Protein AF-A0A161M0L8-F1 (afdb_monomer)

Mean predicted aligned error: 7.48 Å

Solvent-accessible surface area (backbone atoms only — not comparable to full-atom values): 8691 Å² total; per-residue (Å²): 116,68,69,50,52,50,34,47,54,50,18,52,52,30,41,77,73,68,40,50,69,66,12,45,61,28,48,55,74,23,62,95,76,53,66,64,67,64,60,49,63,67,36,71,86,44,97,43,56,69,52,48,45,52,44,46,51,52,36,46,74,68,71,71,50,50,32,71,51,44,51,53,41,52,55,48,29,64,74,68,69,40,64,69,60,46,49,53,62,74,65,50,84,86,58,96,66,66,48,54,61,67,59,52,29,56,57,27,46,80,76,35,57,67,61,16,38,54,50,18,60,76,69,70,36,59,70,57,33,40,48,46,28,47,72,74,67,60,38,57,65,62,40,51,57,49,58,72,69,53,81,87,128

Sequence (153 aa):
DGLTEIFRQYGDHLYSKGEHKGAIEQYIKTIGKLEPSYVIRKYLGSQQVENLSTYLQALHKAGLATGRHTTLLLNFYTKQNKPELLKEFIMAKDREVDFDVEVAVDVCRHVSAEDALLLAEKHGRHDWYLTIQIEDQKKYKEALDYIAKLEFD

Organism: Triatoma infestans (NCBI:txid30076)

Radius of gyration: 19.19 Å; Cα contacts (8 Å, |Δi|>4): 140; chains: 1; bounding box: 55×21×57 Å

Foldseek 3Di:
DVVLVVLQVVLVVCVVVVVNQSSLVSVLVNAPPDDVCVVCVSPVPDPPLVSLLVSLVSNVVVVNDAQVSVLSNLVSCLVVVPVVVLLCVLVVPPDPHNHDLVSSLVSCLSNPLVSSLVSCVVVVVLVSNLCSCCPPVVPVVVNVVVVVPDDDD

InterPro domains:
  IPR000547 Clathrin, heavy chain/VPS, 7-fold repeat [PS50236] (27-153)
  IPR057308 PEP5/VPS11, clathrin heavy-chain repeat [PF23356] (15-153)

pLDDT: mean 83.88, std 9.51, range [49.09, 95.81]

Nearest PDB structures (foldseek):
  8dgc-assembly1_D  TM=3.538E-01  e=3.438E-01  Salmonella enterica
  3zgq-assembly1_A  TM=3.568E-01  e=2.485E+00  Homo sapiens
  4hoq-assembly1_A  TM=3.579E-01  e=2.743E+00  Homo sapiens
  4d10-assembly1_K  TM=3.286E-01  e=5.760E+00  Homo sapiens

Structure (mmCIF, N/CA/C/O backbone):
data_AF-A0A161M0L8-F1
#
_entry.id   AF-A0A161M0L8-F1
#
loop_
_atom_site.group_PDB
_atom_site.id
_atom_site.type_symbol
_atom_site.label_atom_id
_atom_si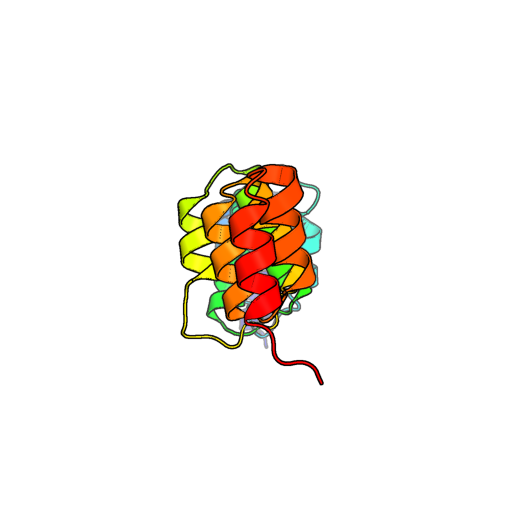te.label_alt_id
_atom_site.label_comp_id
_atom_site.label_asym_id
_atom_site.label_entity_id
_atom_site.label_seq_id
_atom_site.pdbx_PDB_ins_code
_atom_site.Cartn_x
_atom_site.Cartn_y
_atom_site.Cartn_z
_atom_site.occupancy
_atom_site.B_iso_or_equiv
_atom_site.auth_seq_id
_atom_site.auth_comp_id
_atom_site.auth_asym_id
_atom_site.auth_atom_id
_atom_site.pdbx_PDB_model_num
ATOM 1 N N . ASP A 1 1 ? 3.504 -3.514 -30.230 1.00 64.19 1 ASP A N 1
ATOM 2 C CA . ASP A 1 1 ? 4.194 -4.192 -29.106 1.00 64.19 1 ASP A CA 1
ATOM 3 C C . ASP A 1 1 ? 5.685 -3.890 -28.924 1.00 64.19 1 ASP A C 1
ATOM 5 O O . ASP A 1 1 ? 6.148 -3.947 -27.794 1.00 64.19 1 ASP A O 1
ATOM 9 N N . GLY A 1 2 ? 6.448 -3.478 -29.949 1.00 80.75 2 GLY A N 1
ATOM 10 C CA . GLY A 1 2 ? 7.908 -3.287 -29.814 1.00 80.75 2 GLY A CA 1
ATOM 11 C C . GLY A 1 2 ? 8.385 -2.244 -28.786 1.00 80.75 2 GLY A C 1
ATOM 12 O O . GLY A 1 2 ? 9.428 -2.429 -28.171 1.00 80.75 2 GLY A O 1
ATOM 13 N N . LEU A 1 3 ? 7.624 -1.172 -28.536 1.00 87.25 3 LEU A N 1
ATOM 14 C CA . LEU A 1 3 ? 8.050 -0.114 -27.605 1.00 87.25 3 LEU A CA 1
ATOM 15 C C . LEU A 1 3 ? 8.079 -0.578 -26.135 1.00 87.25 3 LEU A C 1
ATOM 17 O O . LEU A 1 3 ? 8.973 -0.206 -25.382 1.00 87.25 3 LEU A O 1
ATOM 21 N N . THR A 1 4 ? 7.122 -1.415 -25.7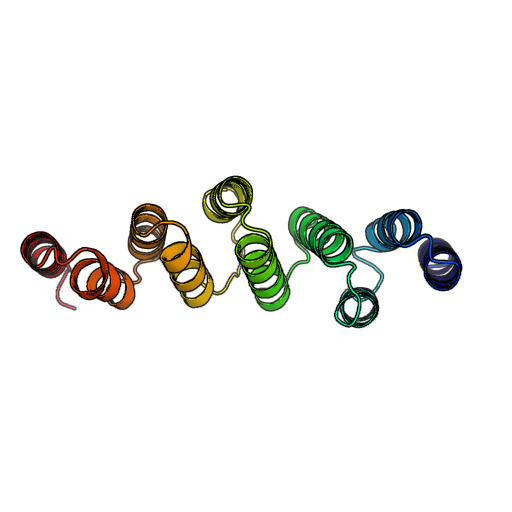28 1.00 90.44 4 THR A N 1
ATOM 22 C CA . THR A 1 4 ? 7.078 -1.986 -24.372 1.00 90.44 4 THR A CA 1
ATOM 23 C C . THR A 1 4 ? 8.238 -2.938 -24.144 1.00 90.44 4 THR A C 1
ATOM 25 O O . THR A 1 4 ? 8.837 -2.925 -23.073 1.00 90.44 4 THR A O 1
ATOM 28 N N . GLU A 1 5 ? 8.585 -3.714 -25.167 1.00 90.94 5 GLU A N 1
ATOM 29 C CA . GLU A 1 5 ? 9.714 -4.632 -25.126 1.00 90.94 5 GLU A CA 1
ATOM 30 C C . GLU A 1 5 ? 11.047 -3.880 -24.991 1.00 90.94 5 GLU A C 1
ATOM 32 O O . GLU A 1 5 ? 11.888 -4.281 -24.194 1.00 90.94 5 GLU A O 1
ATOM 37 N N . ILE A 1 6 ? 11.201 -2.728 -25.656 1.00 93.81 6 ILE A N 1
ATOM 38 C CA . ILE A 1 6 ? 12.370 -1.849 -25.482 1.00 93.81 6 ILE A CA 1
ATOM 39 C C . ILE A 1 6 ? 12.455 -1.328 -24.042 1.00 93.81 6 ILE A C 1
ATOM 41 O O . ILE A 1 6 ? 13.514 -1.417 -23.424 1.00 93.81 6 ILE A O 1
ATOM 45 N N . PHE A 1 7 ? 11.355 -0.814 -23.478 1.00 92.94 7 PHE A N 1
ATOM 46 C CA . PHE A 1 7 ? 11.350 -0.342 -22.087 1.00 92.94 7 PHE A CA 1
ATOM 47 C C . PHE A 1 7 ? 11.625 -1.470 -21.090 1.00 92.94 7 PHE A C 1
ATOM 49 O O . PHE A 1 7 ? 12.359 -1.257 -20.126 1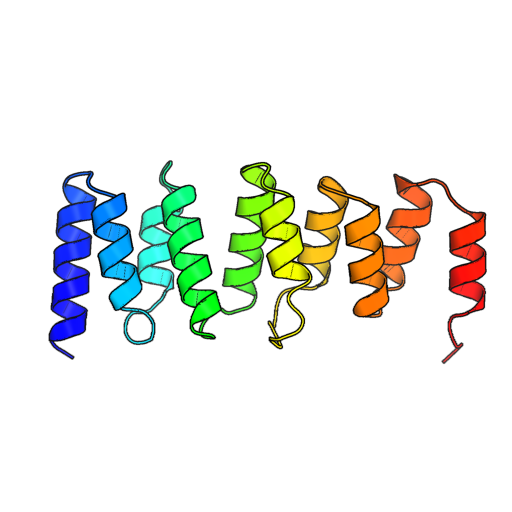.00 92.94 7 PHE A O 1
ATOM 56 N N . ARG A 1 8 ? 11.090 -2.671 -21.338 1.00 94.06 8 ARG A N 1
ATOM 57 C CA . ARG A 1 8 ? 11.359 -3.862 -20.528 1.00 94.06 8 ARG A CA 1
ATOM 58 C C . ARG A 1 8 ? 12.836 -4.240 -20.585 1.00 94.06 8 ARG A C 1
ATOM 60 O O . ARG A 1 8 ? 13.469 -4.314 -19.543 1.00 94.06 8 ARG A O 1
ATOM 67 N N . GLN A 1 9 ? 13.397 -4.418 -21.780 1.00 94.44 9 GLN A N 1
ATOM 68 C CA . GLN A 1 9 ? 14.799 -4.806 -21.966 1.00 94.44 9 GLN A CA 1
ATOM 69 C C . GLN A 1 9 ? 15.767 -3.755 -21.413 1.00 94.44 9 GLN A C 1
ATOM 71 O O . GLN A 1 9 ? 16.756 -4.101 -20.769 1.00 94.44 9 GLN A O 1
ATOM 76 N N . TYR A 1 10 ? 15.471 -2.468 -21.611 1.00 94.94 10 TYR A N 1
ATOM 77 C CA . TYR A 1 10 ? 16.286 -1.393 -21.054 1.00 94.94 10 TYR A CA 1
ATOM 78 C C . TYR A 1 10 ? 16.179 -1.335 -19.522 1.00 94.94 10 TYR A C 1
ATOM 80 O O . TYR A 1 10 ? 17.194 -1.204 -18.841 1.00 94.94 10 TYR A O 1
ATOM 88 N N . GLY A 1 11 ? 14.979 -1.519 -18.963 1.00 95.19 11 GLY A N 1
ATOM 89 C CA . GLY A 1 11 ? 14.779 -1.662 -17.520 1.00 95.19 11 GLY A CA 1
ATOM 90 C C . GLY A 1 11 ? 15.516 -2.872 -16.938 1.00 95.19 11 GLY A C 1
ATOM 91 O O . GLY A 1 11 ? 16.125 -2.765 -15.874 1.00 95.19 11 GLY A O 1
ATOM 92 N N . ASP A 1 12 ? 15.521 -4.004 -17.647 1.00 94.38 12 ASP A N 1
ATOM 93 C CA . ASP A 1 12 ? 16.246 -5.219 -17.266 1.00 94.38 12 ASP A CA 1
ATOM 94 C C . ASP A 1 12 ? 17.756 -4.963 -17.235 1.00 94.38 12 ASP A C 1
ATOM 96 O O . ASP A 1 12 ? 18.418 -5.292 -16.250 1.00 94.38 12 ASP A O 1
ATOM 100 N N . HIS A 1 13 ? 18.282 -4.302 -18.269 1.00 95.62 13 HIS A N 1
ATOM 101 C CA . HIS A 1 13 ? 19.687 -3.919 -18.350 1.00 95.62 13 HIS A CA 1
ATOM 102 C C . HIS A 1 13 ? 20.105 -2.990 -17.200 1.00 95.62 13 HIS A C 1
ATOM 104 O O . HIS A 1 13 ? 21.089 -3.264 -16.511 1.00 95.62 13 HIS A O 1
ATOM 110 N N . LEU A 1 14 ? 19.336 -1.923 -16.949 1.00 94.44 14 LEU A N 1
ATOM 111 C CA . LEU A 1 14 ? 19.594 -0.993 -15.846 1.00 94.44 14 LEU A CA 1
ATOM 112 C C . LEU A 1 14 ? 19.530 -1.694 -14.486 1.00 94.44 14 LEU A C 1
ATOM 114 O O . LEU A 1 14 ? 20.367 -1.442 -13.619 1.00 94.44 14 LEU A O 1
ATOM 118 N N . TYR A 1 15 ? 18.581 -2.617 -14.311 1.00 93.50 15 TYR A N 1
ATOM 119 C CA . TYR A 1 15 ? 18.448 -3.381 -13.076 1.00 93.50 15 TYR A CA 1
ATOM 120 C C . TYR A 1 15 ? 19.680 -4.252 -12.813 1.00 93.50 15 TYR A C 1
ATOM 122 O O . TYR A 1 15 ? 20.215 -4.232 -11.707 1.00 93.50 15 TYR A O 1
ATOM 130 N N . SER A 1 16 ? 20.167 -4.971 -13.830 1.00 92.69 16 SER A N 1
ATOM 131 C CA . SER A 1 16 ? 21.384 -5.789 -13.731 1.00 92.69 16 SER A CA 1
ATOM 132 C C . SER A 1 16 ? 22.645 -4.963 -13.468 1.00 92.69 16 SER A C 1
ATOM 134 O O . SER A 1 16 ? 23.591 -5.473 -12.874 1.00 92.69 16 SER A O 1
ATOM 136 N N . LYS A 1 17 ? 22.657 -3.689 -13.873 1.00 94.12 17 LYS A N 1
ATOM 137 C CA . LYS A 1 17 ? 23.753 -2.743 -13.615 1.00 94.12 17 LYS A CA 1
ATOM 138 C C . LYS A 1 17 ? 23.707 -2.121 -12.207 1.00 94.12 17 LYS A C 1
ATOM 140 O O . LYS A 1 17 ? 24.635 -1.419 -11.821 1.00 94.12 17 LYS A O 1
ATOM 145 N N . GLY A 1 18 ? 22.641 -2.361 -11.439 1.00 91.31 18 GLY A N 1
ATOM 146 C CA . GLY A 1 18 ? 22.421 -1.757 -10.119 1.00 91.31 18 GLY A CA 1
ATOM 147 C C . GLY A 1 18 ? 21.755 -0.376 -10.161 1.00 91.31 18 GLY A C 1
ATOM 148 O O . GLY A 1 18 ? 21.516 0.231 -9.118 1.00 91.31 18 GLY A O 1
ATOM 149 N N . GLU A 1 19 ? 21.388 0.126 -11.343 1.00 93.44 19 GLU A N 1
ATOM 150 C CA . GLU A 1 19 ? 20.672 1.397 -11.513 1.00 93.44 19 GLU A CA 1
ATOM 151 C C . GLU A 1 19 ? 19.159 1.207 -11.277 1.00 93.44 19 GLU A C 1
ATOM 153 O O . GLU A 1 19 ? 18.320 1.419 -12.154 1.00 93.44 19 GLU A O 1
ATOM 158 N N . HIS A 1 20 ? 18.788 0.784 -10.063 1.00 92.56 20 HIS A N 1
ATOM 159 C CA . HIS A 1 20 ? 17.425 0.346 -9.730 1.00 92.56 20 HIS A CA 1
ATOM 160 C C . HIS A 1 20 ? 16.353 1.433 -9.883 1.00 92.56 20 HIS A C 1
ATOM 162 O O . HIS A 1 20 ? 15.220 1.117 -10.258 1.00 92.56 20 HIS A O 1
ATOM 168 N N . LYS A 1 21 ? 16.715 2.696 -9.626 1.00 92.06 21 LYS A N 1
ATOM 169 C CA . LYS A 1 21 ? 15.831 3.853 -9.819 1.00 92.06 21 LYS A CA 1
ATOM 170 C C . LYS A 1 21 ? 15.564 4.109 -11.307 1.00 92.06 21 LYS A C 1
ATOM 172 O O . LYS A 1 21 ? 14.418 4.234 -11.718 1.00 92.06 21 LYS A O 1
ATOM 177 N N . GLY A 1 22 ? 16.605 4.094 -12.139 1.00 94.00 22 GLY A N 1
ATOM 178 C CA . GLY A 1 22 ? 16.434 4.222 -13.589 1.00 94.00 22 GLY A CA 1
ATOM 179 C C . GLY A 1 22 ? 15.625 3.061 -14.170 1.00 94.00 22 GLY A C 1
ATOM 180 O O . GLY A 1 22 ? 14.768 3.267 -15.028 1.00 94.00 22 GLY A O 1
ATOM 181 N N . ALA A 1 23 ? 15.838 1.847 -13.655 1.00 95.69 23 ALA A N 1
ATOM 182 C CA . ALA A 1 23 ? 15.086 0.665 -14.057 1.00 95.69 23 ALA A CA 1
ATOM 183 C C . ALA A 1 23 ? 13.586 0.788 -13.736 1.00 95.69 23 ALA A C 1
ATOM 185 O O . ALA A 1 23 ? 12.756 0.510 -14.606 1.00 95.69 23 ALA A O 1
ATOM 186 N N . ILE A 1 24 ? 13.223 1.253 -12.531 1.00 95.31 24 ILE A N 1
ATOM 187 C CA . ILE A 1 24 ? 11.811 1.370 -12.142 1.00 95.31 24 ILE A CA 1
ATOM 188 C C . ILE A 1 24 ? 11.059 2.393 -12.991 1.00 95.31 24 ILE A C 1
ATOM 190 O O . ILE A 1 24 ? 9.924 2.140 -13.389 1.00 95.31 24 ILE A O 1
ATOM 194 N N . GLU A 1 25 ? 11.712 3.494 -13.363 1.00 95.56 25 GLU A N 1
ATOM 195 C CA . GLU A 1 25 ? 11.144 4.497 -14.267 1.00 95.56 25 GLU A CA 1
ATOM 196 C C . GLU A 1 25 ? 10.812 3.916 -15.649 1.00 95.56 25 GLU A C 1
ATOM 198 O O . GLU A 1 25 ? 9.812 4.307 -16.255 1.00 95.56 25 GLU A O 1
ATOM 203 N N . GLN A 1 26 ? 11.599 2.955 -16.149 1.00 95.31 26 GLN A N 1
ATOM 204 C CA . GLN A 1 26 ? 11.265 2.267 -17.401 1.00 95.31 26 GLN A CA 1
ATOM 205 C C . GLN A 1 26 ? 10.119 1.277 -17.214 1.00 95.31 26 GLN A C 1
ATOM 207 O O . GLN A 1 26 ? 9.203 1.254 -18.035 1.00 95.31 26 GLN A O 1
ATOM 212 N N . TYR A 1 27 ? 10.112 0.507 -16.122 1.00 95.62 27 TYR A N 1
ATOM 213 C CA . TYR A 1 27 ? 9.018 -0.423 -15.839 1.00 95.62 27 TYR A CA 1
ATOM 214 C C . TYR A 1 27 ? 7.673 0.298 -15.676 1.00 95.62 27 TYR A C 1
ATOM 216 O O . TYR A 1 27 ? 6.657 -0.200 -16.157 1.00 95.62 27 TYR A O 1
ATOM 224 N N . ILE A 1 28 ? 7.641 1.499 -15.092 1.00 95.81 28 ILE A N 1
ATOM 225 C CA . ILE A 1 28 ? 6.416 2.312 -14.995 1.00 95.81 28 ILE A CA 1
ATOM 226 C C . ILE A 1 28 ? 5.828 2.614 -16.383 1.00 95.81 28 ILE A C 1
ATOM 228 O O . ILE A 1 28 ? 4.615 2.541 -16.567 1.00 95.81 28 ILE A O 1
ATOM 232 N N . LYS A 1 29 ? 6.664 2.856 -17.402 1.00 94.50 29 LYS A N 1
ATOM 233 C CA . LYS A 1 29 ? 6.203 3.094 -18.786 1.00 94.50 29 LYS A CA 1
ATOM 234 C C . LYS A 1 29 ? 5.606 1.854 -19.457 1.00 94.50 29 LYS A C 1
ATOM 236 O O . LYS A 1 29 ? 5.009 1.962 -20.525 1.00 94.50 29 LYS A O 1
ATOM 241 N N . THR A 1 30 ? 5.774 0.677 -18.855 1.00 94.38 30 THR A N 1
ATOM 242 C CA . THR A 1 30 ? 5.217 -0.588 -19.356 1.00 94.38 30 THR A CA 1
ATOM 243 C C . THR A 1 30 ? 3.856 -0.940 -18.751 1.00 94.38 30 THR A C 1
ATOM 245 O O . THR A 1 30 ? 3.239 -1.916 -19.184 1.00 94.38 30 THR A O 1
ATOM 248 N N . ILE A 1 31 ? 3.371 -0.154 -17.780 1.00 93.75 31 ILE A N 1
ATOM 249 C CA . ILE A 1 31 ? 2.074 -0.368 -17.129 1.00 93.75 31 ILE A CA 1
ATOM 250 C C . ILE A 1 31 ? 0.952 -0.418 -18.179 1.00 93.75 31 ILE A C 1
ATOM 252 O O . ILE A 1 31 ? 0.914 0.381 -19.112 1.00 93.75 31 ILE A O 1
ATOM 256 N N . GLY A 1 32 ? 0.052 -1.396 -18.036 1.00 89.81 32 GLY A N 1
ATOM 257 C CA . GLY A 1 32 ? -1.048 -1.655 -18.974 1.00 89.81 32 GLY A CA 1
ATOM 258 C C . GLY A 1 32 ? -0.693 -2.566 -20.149 1.00 89.81 32 GLY A C 1
ATOM 259 O O . GLY A 1 32 ? -1.585 -2.960 -20.893 1.00 89.81 32 GLY A O 1
ATOM 260 N N . LYS A 1 33 ? 0.584 -2.932 -20.313 1.00 91.94 33 LYS A N 1
ATOM 261 C CA . LYS A 1 33 ? 1.034 -3.881 -21.346 1.00 91.94 33 LYS A CA 1
ATOM 262 C C . LYS A 1 33 ? 1.874 -5.018 -20.781 1.00 91.94 33 LYS A C 1
ATOM 264 O O . LYS A 1 33 ? 1.722 -6.156 -21.208 1.00 91.94 33 LYS A O 1
ATOM 269 N N . LEU A 1 34 ? 2.756 -4.716 -19.830 1.00 92.19 34 LEU A N 1
ATOM 270 C CA . LEU A 1 34 ? 3.523 -5.718 -19.099 1.00 92.19 34 LEU A CA 1
ATOM 271 C C . LEU A 1 34 ? 2.770 -6.140 -17.837 1.00 92.19 34 LEU A C 1
ATOM 273 O O . LEU A 1 34 ? 2.225 -5.301 -17.119 1.00 92.19 34 LEU A O 1
ATOM 277 N N . GLU A 1 35 ? 2.781 -7.441 -17.551 1.00 92.06 35 GLU A N 1
ATOM 278 C CA . GLU A 1 35 ? 2.172 -7.989 -16.344 1.00 92.06 35 GLU A CA 1
ATOM 279 C C . GLU A 1 35 ? 2.893 -7.465 -15.080 1.00 92.06 35 GLU A C 1
ATOM 281 O O . GLU A 1 35 ? 4.106 -7.670 -14.940 1.00 92.06 35 GLU A O 1
ATOM 286 N N . PRO A 1 36 ? 2.182 -6.839 -14.119 1.00 93.25 36 PRO A N 1
ATOM 287 C CA . PRO A 1 36 ? 2.801 -6.273 -12.917 1.00 93.25 36 PRO A CA 1
ATOM 288 C C . PRO A 1 36 ? 3.611 -7.272 -12.085 1.00 93.25 36 PRO A C 1
ATOM 290 O O . PRO A 1 36 ? 4.615 -6.901 -11.472 1.00 93.25 36 PRO A O 1
ATOM 293 N N . SER A 1 37 ? 3.226 -8.555 -12.097 1.00 92.31 37 SER A N 1
ATOM 294 C CA . SER A 1 37 ? 3.921 -9.614 -11.357 1.00 92.31 37 SER A CA 1
ATOM 295 C C . SER A 1 37 ? 5.388 -9.765 -11.772 1.00 92.31 37 SER A C 1
ATOM 297 O O . SER A 1 37 ? 6.207 -10.199 -10.959 1.00 92.31 37 SER A O 1
ATOM 299 N N . TYR A 1 38 ? 5.737 -9.407 -13.014 1.00 93.12 38 TYR A N 1
ATOM 300 C CA . TYR A 1 38 ? 7.111 -9.428 -13.513 1.00 93.12 38 TYR A CA 1
ATOM 301 C C . TYR A 1 38 ? 8.001 -8.473 -12.710 1.00 93.12 38 TYR A C 1
ATOM 303 O O . TYR A 1 38 ? 9.058 -8.857 -12.206 1.00 93.12 38 TYR A O 1
ATOM 311 N N . VAL A 1 39 ? 7.538 -7.233 -12.541 1.00 93.50 39 VAL A N 1
ATOM 312 C CA . VAL A 1 39 ? 8.270 -6.177 -11.834 1.00 93.50 39 VAL A CA 1
ATOM 313 C C . VAL A 1 39 ? 8.231 -6.429 -10.329 1.00 93.50 39 VAL A C 1
ATOM 315 O O . VAL A 1 39 ? 9.268 -6.369 -9.673 1.00 93.50 39 VAL A O 1
ATOM 318 N N . ILE A 1 40 ? 7.064 -6.798 -9.784 1.00 91.88 40 ILE A N 1
ATOM 319 C CA . ILE A 1 40 ? 6.904 -7.066 -8.348 1.00 91.88 40 ILE A CA 1
ATOM 320 C C . ILE A 1 40 ? 7.864 -8.172 -7.900 1.00 91.88 40 ILE A C 1
ATOM 322 O O . ILE A 1 40 ? 8.628 -7.953 -6.966 1.00 91.88 40 ILE A O 1
ATOM 326 N N . ARG A 1 41 ? 7.904 -9.323 -8.590 1.00 91.12 41 ARG A N 1
ATOM 327 C CA . ARG A 1 41 ? 8.817 -10.432 -8.241 1.00 91.12 41 ARG A CA 1
ATOM 328 C C . ARG A 1 41 ? 10.282 -10.013 -8.256 1.00 91.12 41 ARG A C 1
ATOM 330 O O . ARG A 1 41 ? 11.043 -10.449 -7.396 1.00 91.12 41 ARG A O 1
ATOM 337 N N . LYS A 1 42 ? 10.667 -9.156 -9.204 1.00 91.06 42 LYS A N 1
ATOM 338 C CA . LYS A 1 42 ? 12.042 -8.669 -9.332 1.00 91.06 42 LYS A CA 1
ATOM 339 C C . LYS A 1 42 ? 12.463 -7.822 -8.126 1.00 91.06 42 LYS A C 1
ATOM 341 O O . LYS A 1 42 ? 13.587 -7.967 -7.662 1.00 91.06 42 LYS A O 1
ATOM 346 N N . TYR A 1 43 ? 11.561 -6.999 -7.588 1.00 89.94 43 TYR A N 1
ATOM 347 C CA . TYR A 1 43 ? 11.870 -6.085 -6.483 1.00 89.94 43 TYR A CA 1
ATOM 348 C C . TYR A 1 43 ? 11.509 -6.627 -5.087 1.00 89.94 43 TYR A C 1
ATOM 350 O O . TYR A 1 43 ? 12.085 -6.155 -4.108 1.00 89.94 43 TYR A O 1
ATOM 358 N N . LEU A 1 44 ? 10.626 -7.628 -4.968 1.00 84.25 44 LEU A N 1
ATOM 359 C CA . LEU A 1 44 ? 10.137 -8.154 -3.680 1.00 84.25 44 LEU A CA 1
ATOM 360 C C . LEU A 1 44 ? 11.260 -8.698 -2.777 1.00 84.25 44 LEU A C 1
ATOM 362 O O . LEU A 1 44 ? 11.190 -8.560 -1.561 1.00 84.25 44 LEU A O 1
ATOM 366 N N . GLY A 1 45 ? 12.292 -9.307 -3.370 1.00 75.19 45 GLY A N 1
ATOM 367 C CA . GLY A 1 45 ? 13.440 -9.881 -2.653 1.00 75.19 45 GLY A CA 1
ATOM 368 C C . GLY A 1 45 ? 14.623 -8.927 -2.456 1.00 75.19 45 GLY A C 1
ATOM 369 O O . GLY A 1 45 ? 15.681 -9.357 -2.008 1.00 75.19 45 GLY A O 1
ATOM 370 N N . SER A 1 46 ? 14.484 -7.655 -2.830 1.00 72.94 46 SER A N 1
ATOM 371 C CA . SER A 1 46 ? 15.571 -6.670 -2.793 1.00 72.94 46 SER A CA 1
ATOM 372 C C . SER A 1 46 ? 15.366 -5.644 -1.673 1.00 72.94 46 SER A C 1
ATOM 374 O O . SER A 1 46 ? 14.239 -5.398 -1.251 1.00 72.94 46 SER A O 1
ATOM 376 N N . GLN A 1 47 ? 16.428 -4.954 -1.240 1.00 78.12 47 GLN A N 1
ATOM 377 C CA . GLN A 1 47 ? 16.317 -3.784 -0.346 1.00 78.12 47 GLN A CA 1
ATOM 378 C C . GLN A 1 47 ? 15.721 -2.537 -1.050 1.00 78.12 47 GLN A C 1
ATOM 380 O O . GLN A 1 47 ? 15.856 -1.420 -0.565 1.00 78.12 47 GLN A O 1
ATOM 385 N N . GLN A 1 48 ? 15.048 -2.699 -2.196 1.00 84.50 48 GLN A N 1
ATOM 386 C CA . GLN A 1 48 ? 14.524 -1.617 -3.039 1.00 84.50 48 GLN A CA 1
ATOM 387 C C . GLN A 1 48 ? 13.029 -1.365 -2.797 1.00 84.50 48 GLN A C 1
ATOM 389 O O . GLN A 1 48 ? 12.253 -1.180 -3.740 1.00 84.50 48 GLN A O 1
ATOM 394 N N . VAL A 1 49 ? 12.620 -1.366 -1.527 1.00 85.31 49 VAL A N 1
ATOM 395 C CA . VAL A 1 49 ? 11.218 -1.184 -1.123 1.00 85.31 49 VAL A CA 1
ATOM 396 C C . VAL A 1 49 ? 10.643 0.123 -1.674 1.00 85.31 49 VAL A C 1
ATOM 398 O O . VAL A 1 49 ? 9.532 0.124 -2.191 1.00 85.31 49 VAL A O 1
ATOM 401 N N . GLU A 1 50 ? 11.416 1.212 -1.665 1.00 88.00 50 GLU A N 1
ATOM 402 C CA . GLU A 1 50 ? 10.967 2.511 -2.188 1.00 88.00 50 GLU A CA 1
ATOM 403 C C . GLU A 1 50 ? 10.655 2.476 -3.691 1.00 88.00 50 GLU A C 1
ATOM 405 O O . GLU A 1 50 ? 9.654 3.039 -4.143 1.00 88.00 50 GLU A O 1
ATOM 410 N N . ASN A 1 51 ? 11.470 1.765 -4.475 1.00 90.88 51 ASN A N 1
ATOM 411 C CA . ASN A 1 51 ? 11.231 1.601 -5.908 1.00 90.88 51 ASN A CA 1
ATOM 412 C C . ASN A 1 51 ? 9.968 0.764 -6.151 1.00 90.88 51 ASN A C 1
ATOM 414 O O . ASN A 1 51 ? 9.122 1.135 -6.964 1.00 90.88 51 ASN A O 1
ATOM 418 N N . LEU A 1 52 ? 9.785 -0.325 -5.398 1.00 91.06 52 LEU A N 1
ATOM 419 C CA . LEU A 1 52 ? 8.573 -1.135 -5.503 1.00 91.06 52 LEU A CA 1
ATOM 420 C C . LEU A 1 52 ? 7.317 -0.344 -5.109 1.00 91.06 52 LEU A C 1
ATOM 422 O O . LEU A 1 52 ? 6.316 -0.408 -5.824 1.00 91.06 52 LEU A O 1
ATOM 426 N N . SER A 1 53 ? 7.376 0.457 -4.040 1.00 88.56 53 SER A N 1
ATOM 427 C CA . SER A 1 53 ? 6.291 1.372 -3.666 1.00 88.56 53 SER A CA 1
ATOM 428 C C . SER A 1 53 ? 5.972 2.350 -4.796 1.00 88.56 53 SER A C 1
ATOM 430 O O . SER A 1 53 ? 4.806 2.502 -5.147 1.00 88.56 53 SER A O 1
ATOM 432 N N . THR A 1 54 ? 6.991 2.938 -5.430 1.00 90.88 54 THR A N 1
ATOM 433 C CA . THR A 1 54 ? 6.814 3.882 -6.547 1.00 90.88 54 THR A CA 1
ATOM 434 C C . THR A 1 54 ? 6.085 3.231 -7.727 1.00 90.88 54 THR A C 1
ATOM 436 O O . THR A 1 54 ? 5.163 3.816 -8.302 1.00 90.88 54 THR A O 1
ATOM 439 N N . TYR A 1 55 ? 6.451 1.995 -8.072 1.00 93.56 55 TYR A N 1
ATOM 440 C CA . TYR A 1 55 ? 5.782 1.240 -9.132 1.00 93.56 55 TYR A CA 1
ATOM 441 C C . TYR A 1 55 ? 4.330 0.902 -8.782 1.00 93.56 55 TYR A C 1
ATOM 443 O O . TYR A 1 55 ? 3.439 1.121 -9.601 1.00 93.56 55 TYR A O 1
ATOM 451 N N . LEU A 1 56 ? 4.069 0.420 -7.562 1.00 90.56 56 LEU A N 1
ATOM 452 C CA . LEU A 1 56 ? 2.713 0.108 -7.096 1.00 90.56 56 LEU A CA 1
ATOM 453 C C . LEU A 1 56 ? 1.825 1.361 -7.039 1.00 90.56 56 LEU A C 1
ATOM 455 O O . LEU A 1 56 ? 0.667 1.304 -7.445 1.00 90.56 56 LEU A O 1
ATOM 459 N N . GLN A 1 57 ? 2.370 2.509 -6.628 1.00 87.62 57 GLN A N 1
ATOM 460 C CA . GLN A 1 57 ? 1.670 3.795 -6.688 1.00 87.62 57 GLN A CA 1
ATOM 461 C C . GLN A 1 57 ? 1.312 4.182 -8.123 1.00 87.62 57 GLN A C 1
ATOM 463 O O . GLN A 1 57 ? 0.197 4.636 -8.374 1.00 87.62 57 GLN A O 1
ATOM 468 N N . ALA A 1 58 ? 2.234 4.014 -9.075 1.00 90.44 58 ALA A N 1
ATOM 469 C CA . ALA A 1 58 ? 1.963 4.299 -10.482 1.00 90.44 58 ALA A CA 1
ATOM 470 C C . ALA A 1 58 ? 0.895 3.352 -11.055 1.00 90.44 58 ALA A C 1
ATOM 472 O O . ALA A 1 58 ? -0.015 3.801 -11.751 1.00 90.44 58 ALA A O 1
ATOM 473 N N . LEU A 1 59 ? 0.957 2.065 -10.702 1.00 90.25 59 LEU A N 1
ATOM 474 C CA . LEU A 1 59 ? -0.031 1.057 -11.091 1.00 90.25 59 LEU A CA 1
ATOM 475 C C . LEU A 1 59 ? -1.425 1.394 -10.548 1.00 90.25 59 LEU A C 1
ATOM 477 O O . LEU A 1 59 ? -2.417 1.312 -11.272 1.00 90.25 59 LEU A O 1
ATOM 481 N N . HIS A 1 60 ? -1.485 1.842 -9.296 1.00 83.25 60 HIS A N 1
ATOM 482 C CA . HIS A 1 60 ? -2.707 2.316 -8.660 1.00 83.25 60 HIS A CA 1
ATOM 483 C C . HIS A 1 60 ? -3.249 3.593 -9.319 1.00 83.25 60 HIS A C 1
ATOM 485 O O . HIS A 1 60 ? -4.435 3.687 -9.637 1.00 83.25 60 HIS A O 1
ATOM 491 N N . LYS A 1 61 ? -2.378 4.568 -9.612 1.00 83.94 61 LYS A N 1
ATOM 492 C CA . LYS A 1 61 ? -2.749 5.791 -10.344 1.00 83.94 61 LYS A CA 1
ATOM 493 C C . LYS A 1 61 ? -3.283 5.493 -11.748 1.00 83.94 61 LYS A C 1
ATOM 495 O O . LYS A 1 61 ? -4.146 6.233 -12.217 1.00 83.94 61 LYS A O 1
ATOM 500 N N . ALA A 1 62 ? -2.835 4.410 -12.375 1.00 85.62 62 ALA A N 1
ATOM 501 C CA . ALA A 1 62 ? -3.341 3.944 -13.662 1.00 85.62 62 ALA A CA 1
ATOM 502 C C . ALA A 1 62 ? -4.679 3.179 -13.576 1.00 85.62 62 ALA A C 1
ATOM 504 O O . ALA A 1 62 ? -5.236 2.853 -14.617 1.00 85.62 62 ALA A O 1
ATOM 505 N N . GLY A 1 63 ? -5.195 2.879 -12.374 1.00 83.19 63 GLY A N 1
ATOM 506 C CA . GLY A 1 63 ? -6.433 2.105 -12.199 1.00 83.19 63 GLY A CA 1
ATOM 507 C C . GLY A 1 63 ? -6.291 0.617 -12.542 1.00 83.19 63 GLY A C 1
ATOM 508 O O . GLY A 1 63 ? -7.283 -0.060 -12.769 1.00 83.19 63 GLY A O 1
ATOM 509 N N . LEU A 1 64 ? -5.057 0.109 -12.601 1.00 85.81 64 LEU A N 1
ATOM 510 C CA . LEU A 1 64 ? -4.736 -1.280 -12.958 1.00 85.81 64 LEU A CA 1
ATOM 511 C C . LEU A 1 64 ? -4.221 -2.086 -11.752 1.00 85.81 64 LEU A C 1
ATOM 513 O O . LEU A 1 64 ? -3.702 -3.196 -11.897 1.00 85.81 64 LEU A O 1
ATOM 517 N N . ALA A 1 65 ? -4.305 -1.508 -10.552 1.00 84.31 65 ALA A N 1
ATOM 518 C CA . ALA A 1 65 ? -3.990 -2.201 -9.315 1.00 84.31 65 ALA A CA 1
ATOM 519 C C . ALA A 1 65 ? -5.147 -3.126 -8.921 1.00 84.31 65 ALA A C 1
ATOM 521 O O . ALA A 1 65 ? -6.310 -2.755 -9.018 1.00 84.31 65 ALA A O 1
ATOM 522 N N . THR A 1 66 ? -4.808 -4.325 -8.458 1.00 84.75 66 THR A N 1
ATOM 523 C CA . THR A 1 66 ? -5.753 -5.247 -7.822 1.00 84.75 66 THR A CA 1
ATOM 524 C C . THR A 1 66 ? -5.687 -5.059 -6.309 1.00 84.75 66 THR A C 1
ATOM 526 O O . THR A 1 66 ? -4.702 -4.502 -5.811 1.00 84.75 66 THR A O 1
ATOM 529 N N . GLY A 1 67 ? -6.650 -5.601 -5.559 1.00 80.50 67 GLY A N 1
ATOM 530 C CA . GLY A 1 67 ? -6.614 -5.546 -4.094 1.00 80.50 67 GLY A CA 1
ATOM 531 C C . GLY A 1 67 ? -5.301 -6.037 -3.496 1.00 80.50 67 GLY A C 1
ATOM 532 O O . GLY A 1 67 ? -4.714 -5.348 -2.672 1.00 80.50 67 GLY A O 1
ATOM 533 N N . ARG A 1 68 ? -4.728 -7.128 -4.026 1.00 83.31 68 ARG A N 1
ATOM 534 C CA . ARG A 1 68 ? -3.408 -7.631 -3.597 1.00 83.31 68 ARG A CA 1
ATOM 535 C C . ARG A 1 68 ? -2.282 -6.612 -3.792 1.00 83.31 68 ARG A C 1
ATOM 537 O O . ARG A 1 68 ? -1.392 -6.522 -2.950 1.00 83.31 68 ARG A O 1
ATOM 544 N N . HIS A 1 69 ? -2.294 -5.864 -4.898 1.00 86.62 69 HIS A N 1
ATOM 545 C CA . HIS A 1 69 ? -1.303 -4.812 -5.148 1.00 86.62 69 HIS A CA 1
ATOM 546 C C . HIS A 1 69 ? -1.457 -3.667 -4.144 1.00 86.62 69 HIS A C 1
ATOM 548 O O . HIS A 1 69 ? -0.455 -3.155 -3.643 1.00 86.62 69 HIS A O 1
ATOM 554 N N . THR A 1 70 ? -2.697 -3.308 -3.816 1.00 82.75 70 THR A N 1
ATOM 555 C CA . THR A 1 70 ? -2.997 -2.258 -2.845 1.00 82.75 70 THR A CA 1
ATOM 556 C C . THR A 1 70 ? -2.619 -2.674 -1.427 1.00 82.75 70 THR A C 1
ATOM 558 O O . THR A 1 70 ? -1.883 -1.951 -0.768 1.00 82.75 70 THR A O 1
ATOM 561 N N . THR A 1 71 ? -2.996 -3.876 -0.987 1.00 82.75 71 THR A N 1
ATOM 562 C CA . THR A 1 71 ? -2.574 -4.466 0.294 1.00 82.75 71 THR A CA 1
ATOM 563 C C . THR A 1 71 ? -1.051 -4.466 0.437 1.00 82.75 71 THR A C 1
ATOM 565 O O . THR A 1 71 ? -0.510 -4.101 1.482 1.00 82.75 71 THR A O 1
ATOM 568 N N . LEU A 1 72 ? -0.330 -4.835 -0.628 1.00 85.19 72 LEU A N 1
ATOM 569 C CA . LEU A 1 72 ? 1.130 -4.815 -0.629 1.00 85.19 72 LEU A CA 1
ATOM 570 C C . LEU A 1 72 ? 1.684 -3.387 -0.479 1.00 85.19 72 LEU A C 1
ATOM 572 O O . LEU A 1 72 ? 2.639 -3.183 0.269 1.00 85.19 72 LEU A O 1
ATOM 576 N N . LEU A 1 73 ? 1.079 -2.401 -1.148 1.00 86.44 73 LEU A N 1
ATOM 577 C CA . LEU A 1 73 ? 1.456 -0.994 -1.016 1.00 86.44 73 LEU A CA 1
ATOM 578 C C . LEU A 1 73 ? 1.205 -0.455 0.402 1.00 86.44 73 LEU A C 1
ATOM 580 O O . LEU A 1 73 ? 2.098 0.181 0.962 1.00 86.44 73 LEU A O 1
ATOM 584 N N . LEU A 1 74 ? 0.044 -0.752 0.994 1.00 82.19 74 LEU A N 1
ATOM 585 C CA . LEU A 1 74 ? -0.304 -0.358 2.364 1.00 82.19 74 LEU A CA 1
ATOM 586 C C . LEU A 1 74 ? 0.728 -0.890 3.363 1.00 82.19 74 LEU A C 1
ATOM 588 O O . LEU A 1 74 ? 1.301 -0.119 4.129 1.00 82.19 74 LEU A O 1
ATOM 592 N N . ASN A 1 75 ? 1.070 -2.178 3.263 1.00 81.56 75 ASN A N 1
ATOM 593 C CA . ASN A 1 75 ? 2.105 -2.797 4.091 1.00 81.56 75 ASN A CA 1
ATOM 594 C C . ASN A 1 75 ? 3.467 -2.095 3.975 1.00 81.56 75 ASN A C 1
ATOM 596 O O . ASN A 1 75 ? 4.211 -2.006 4.956 1.00 81.56 75 ASN A O 1
ATOM 600 N N . PHE A 1 76 ? 3.823 -1.595 2.788 1.00 84.31 76 PHE A N 1
ATOM 601 C CA . PHE A 1 76 ? 5.059 -0.837 2.623 1.00 84.31 76 PHE A CA 1
ATOM 602 C C . PHE A 1 76 ? 5.006 0.540 3.284 1.00 84.31 76 PHE A C 1
ATOM 604 O O . PHE A 1 76 ? 6.024 0.950 3.842 1.00 84.31 76 PHE A O 1
ATOM 611 N N . TYR A 1 77 ? 3.866 1.236 3.268 1.00 81.88 77 TYR A N 1
ATOM 612 C CA . TYR A 1 77 ? 3.729 2.510 3.981 1.00 81.88 77 TYR A CA 1
ATOM 613 C C . TYR A 1 77 ? 3.856 2.345 5.491 1.00 81.88 77 TYR A C 1
ATOM 615 O O . TYR A 1 77 ? 4.577 3.121 6.120 1.00 81.88 77 TYR A O 1
ATOM 623 N N . THR A 1 78 ? 3.258 1.292 6.052 1.00 77.88 78 THR A N 1
ATOM 624 C CA . THR A 1 78 ? 3.404 0.954 7.474 1.00 77.88 78 THR A CA 1
ATOM 625 C C . THR A 1 78 ? 4.861 0.676 7.821 1.00 77.88 78 THR A C 1
ATOM 627 O O . THR A 1 78 ? 5.398 1.253 8.762 1.00 77.88 78 THR A O 1
ATOM 630 N N . LYS A 1 79 ? 5.553 -0.150 7.019 1.00 78.62 79 LYS A N 1
ATOM 631 C CA . LYS A 1 79 ? 6.970 -0.483 7.250 1.00 78.62 79 LYS A CA 1
ATOM 632 C C . LYS A 1 79 ? 7.913 0.711 7.121 1.00 78.62 79 LYS A C 1
ATOM 634 O O . LYS A 1 79 ? 8.937 0.740 7.793 1.00 78.62 79 LYS A O 1
ATOM 639 N N . GLN A 1 80 ? 7.602 1.666 6.247 1.00 76.50 80 GLN A N 1
ATOM 640 C CA . GLN A 1 80 ? 8.410 2.873 6.058 1.00 76.50 80 GLN A CA 1
ATOM 641 C C . GLN A 1 80 ? 8.070 3.995 7.044 1.00 76.50 80 GLN A C 1
ATOM 643 O O . GLN A 1 80 ? 8.707 5.043 6.982 1.00 76.50 80 GLN A O 1
ATOM 648 N N . ASN A 1 81 ? 7.096 3.787 7.936 1.00 74.44 81 ASN A N 1
ATOM 649 C CA . ASN A 1 81 ? 6.611 4.789 8.879 1.00 74.44 81 ASN A CA 1
ATOM 650 C C . ASN A 1 81 ? 6.228 6.115 8.186 1.00 74.44 81 ASN A C 1
ATOM 652 O O . ASN A 1 81 ? 6.646 7.188 8.615 1.00 74.44 81 ASN A O 1
ATOM 656 N N . LYS A 1 82 ? 5.469 6.023 7.080 1.00 76.56 82 LYS A N 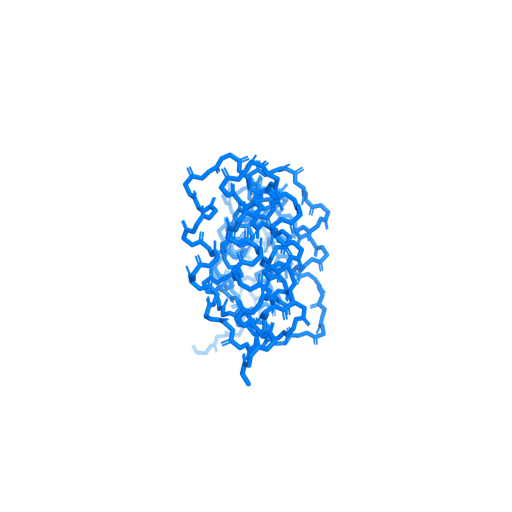1
ATOM 657 C CA . LYS A 1 82 ? 4.956 7.174 6.306 1.00 76.56 82 LYS A CA 1
ATOM 658 C C . LYS A 1 82 ? 3.432 7.304 6.486 1.00 76.56 82 LYS A C 1
ATOM 660 O O . LYS A 1 82 ? 2.680 6.973 5.562 1.00 76.56 82 LYS A O 1
ATOM 665 N N . PRO A 1 83 ? 2.957 7.707 7.680 1.00 74.06 83 PRO A N 1
ATOM 666 C CA . PRO A 1 83 ? 1.536 7.721 8.025 1.00 74.06 83 PRO A CA 1
ATOM 667 C C . PRO A 1 83 ? 0.726 8.714 7.185 1.00 74.06 83 PRO A C 1
ATOM 669 O O . PRO A 1 83 ? -0.426 8.445 6.854 1.00 74.06 83 PRO A O 1
ATOM 672 N N . GLU A 1 84 ? 1.327 9.833 6.775 1.00 79.38 84 GLU A N 1
ATOM 673 C CA . GLU A 1 84 ? 0.669 10.837 5.939 1.00 79.38 84 GLU A CA 1
ATOM 674 C C . GLU A 1 84 ? 0.292 10.302 4.552 1.00 79.38 84 GLU A C 1
ATOM 676 O O . GLU A 1 84 ? -0.827 10.525 4.092 1.00 79.38 84 GLU A O 1
ATOM 681 N N . LEU A 1 85 ? 1.182 9.531 3.916 1.00 76.19 85 LEU A N 1
ATOM 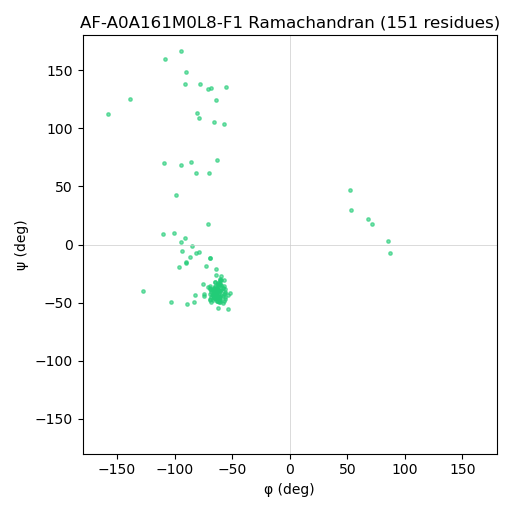682 C CA . LEU A 1 85 ? 0.918 8.925 2.609 1.00 76.19 85 LEU A CA 1
ATOM 683 C C . LEU A 1 85 ? -0.144 7.832 2.704 1.00 76.19 85 LEU A C 1
ATOM 685 O O . LEU A 1 85 ? -0.984 7.717 1.817 1.00 76.19 85 LEU A O 1
ATOM 689 N N . LEU A 1 86 ? -0.116 7.046 3.785 1.00 76.75 86 LEU A N 1
ATOM 690 C CA . LEU A 1 86 ? -1.135 6.040 4.069 1.00 76.75 86 LEU A CA 1
ATOM 691 C C . LEU A 1 86 ? -2.516 6.693 4.210 1.00 76.75 86 LEU A C 1
ATOM 693 O O . LEU A 1 86 ? -3.481 6.246 3.591 1.00 76.75 86 LEU A O 1
ATOM 697 N N . LYS A 1 87 ? -2.593 7.780 4.982 1.00 74.50 87 LYS A N 1
ATOM 698 C CA . LYS A 1 87 ? -3.827 8.532 5.208 1.00 74.50 87 LYS A CA 1
ATOM 699 C C . LYS A 1 87 ? -4.359 9.150 3.921 1.00 74.50 87 LYS A C 1
ATOM 701 O O . LYS A 1 87 ? -5.532 8.967 3.611 1.00 74.50 87 LYS A O 1
ATOM 706 N N . GLU A 1 88 ? -3.513 9.834 3.151 1.00 78.00 88 GLU A N 1
ATOM 707 C CA . GLU A 1 88 ? -3.899 10.399 1.852 1.00 78.00 88 GLU A CA 1
ATOM 708 C C . GLU A 1 88 ? -4.432 9.307 0.917 1.00 78.00 88 GLU A C 1
ATOM 710 O O . GLU A 1 88 ? -5.465 9.482 0.274 1.00 78.00 88 GLU A O 1
ATOM 715 N N . PHE A 1 89 ? -3.764 8.154 0.897 1.00 75.06 89 PHE A N 1
ATOM 716 C CA . PHE A 1 89 ? -4.130 7.031 0.048 1.00 75.06 89 PHE A CA 1
ATOM 717 C C . PHE A 1 89 ? -5.491 6.422 0.418 1.00 75.06 89 PHE A C 1
ATOM 719 O O . PHE A 1 89 ? -6.314 6.192 -0.464 1.00 75.06 89 PHE A O 1
ATOM 726 N N . ILE A 1 90 ? -5.744 6.189 1.707 1.00 71.31 90 ILE A N 1
ATOM 727 C CA . ILE A 1 90 ? -6.987 5.580 2.208 1.00 71.31 90 ILE A CA 1
ATOM 728 C C . ILE A 1 90 ? -8.162 6.571 2.173 1.00 71.31 90 ILE A C 1
ATOM 730 O O . ILE A 1 90 ? -9.311 6.190 1.938 1.00 71.31 90 ILE A O 1
ATOM 734 N N . MET A 1 91 ? -7.896 7.859 2.405 1.00 68.75 91 MET A N 1
ATOM 735 C CA . MET A 1 91 ? -8.930 8.896 2.445 1.00 68.75 91 MET A CA 1
ATOM 736 C C . MET A 1 91 ? -9.257 9.495 1.075 1.00 68.75 91 MET A C 1
ATOM 738 O O . MET A 1 91 ? -10.257 10.211 0.968 1.00 68.75 91 MET A O 1
ATOM 742 N N . ALA A 1 92 ? -8.470 9.204 0.034 1.00 68.56 92 ALA A N 1
ATOM 743 C CA . ALA A 1 92 ? -8.766 9.610 -1.334 1.00 68.56 92 ALA A CA 1
ATOM 744 C C . ALA A 1 92 ? -10.146 9.070 -1.758 1.00 68.56 92 ALA A C 1
ATOM 746 O O . ALA A 1 92 ? -10.321 7.891 -2.047 1.00 68.56 92 ALA A O 1
ATOM 747 N N . LYS A 1 93 ? -11.149 9.957 -1.774 1.00 51.91 93 LYS A N 1
ATOM 748 C CA . LYS A 1 93 ? -12.568 9.635 -2.018 1.00 51.91 93 LYS A CA 1
ATOM 749 C C . LYS A 1 93 ? -12.882 9.189 -3.451 1.00 51.91 93 LYS A C 1
ATOM 751 O O . LYS A 1 93 ? -13.987 8.728 -3.699 1.00 51.91 93 LYS A O 1
ATOM 756 N N . ASP A 1 94 ? -11.943 9.349 -4.376 1.00 49.19 94 ASP A N 1
ATOM 757 C CA . ASP A 1 94 ? -12.230 9.387 -5.814 1.00 49.19 94 ASP A CA 1
ATOM 758 C C . ASP A 1 94 ? -12.098 8.060 -6.557 1.00 49.19 94 ASP A C 1
ATOM 760 O O . ASP A 1 94 ? -12.232 8.024 -7.780 1.00 49.19 94 ASP A O 1
ATOM 764 N N . ARG A 1 95 ? -11.783 6.958 -5.878 1.00 54.53 95 ARG A N 1
ATOM 765 C CA . ARG A 1 95 ? -11.598 5.683 -6.571 1.00 54.53 95 ARG A CA 1
ATOM 766 C C . ARG A 1 95 ? -12.234 4.571 -5.762 1.00 54.53 95 ARG A C 1
ATOM 768 O O . ARG A 1 95 ? -11.905 4.397 -4.592 1.00 54.53 95 ARG A O 1
ATOM 775 N N . GLU A 1 96 ? -13.129 3.827 -6.405 1.00 52.78 96 GLU A N 1
ATOM 776 C CA . GLU A 1 96 ? -13.554 2.489 -5.989 1.00 52.78 96 GLU A CA 1
ATOM 777 C C . GLU A 1 96 ? -12.330 1.576 -6.057 1.00 52.78 96 GLU A C 1
ATOM 779 O O . GLU A 1 96 ? -12.113 0.812 -6.994 1.00 52.78 96 GLU A O 1
ATOM 784 N N . VAL A 1 97 ? -11.418 1.768 -5.115 1.00 55.56 97 VAL A N 1
ATOM 785 C CA . VAL A 1 97 ? -10.257 0.919 -4.986 1.00 55.56 97 VAL A CA 1
ATOM 786 C C . VAL A 1 97 ? -10.759 -0.306 -4.251 1.00 55.56 97 VAL A C 1
ATOM 788 O O . VAL A 1 97 ? -11.137 -0.226 -3.086 1.00 55.56 97 VAL A O 1
ATOM 791 N N . ASP A 1 98 ? -10.757 -1.429 -4.957 1.00 61.50 98 ASP A N 1
ATOM 792 C CA . ASP A 1 98 ? -11.021 -2.760 -4.421 1.00 61.50 98 ASP A CA 1
ATOM 793 C C . ASP A 1 98 ? -9.840 -3.185 -3.532 1.00 61.50 98 ASP A C 1
ATOM 795 O O . ASP A 1 98 ? -9.068 -4.079 -3.872 1.00 61.50 98 ASP A O 1
ATOM 799 N N . PHE A 1 99 ? -9.579 -2.432 -2.460 1.00 67.62 99 PHE A N 1
ATOM 800 C CA . PHE A 1 99 ? -8.629 -2.818 -1.428 1.00 67.62 99 PHE A CA 1
ATOM 801 C C . PHE A 1 99 ? -9.348 -3.601 -0.347 1.00 67.62 99 PHE A C 1
ATOM 803 O O . PHE A 1 99 ? -10.512 -3.362 -0.035 1.00 67.62 99 PHE A O 1
ATOM 810 N N . ASP A 1 100 ? -8.608 -4.525 0.248 1.00 73.00 100 ASP A N 1
ATOM 811 C CA . ASP A 1 100 ? -9.084 -5.265 1.397 1.00 73.00 100 ASP A CA 1
ATOM 812 C C . ASP A 1 100 ? -9.259 -4.303 2.583 1.00 73.00 100 ASP A C 1
ATOM 814 O O . ASP A 1 100 ? -8.280 -3.819 3.163 1.00 73.00 100 ASP A O 1
ATOM 818 N N . VAL A 1 101 ? -10.519 -3.979 2.888 1.00 77.38 101 VAL A N 1
ATOM 819 C CA . VAL A 1 101 ? -10.893 -3.058 3.965 1.00 77.38 101 VAL A CA 1
ATOM 820 C C . VAL A 1 101 ? -10.396 -3.577 5.313 1.00 77.38 101 VAL A C 1
ATOM 822 O O . VAL A 1 101 ? -9.968 -2.768 6.130 1.00 77.38 101 VAL A O 1
ATOM 825 N N . GLU A 1 102 ? -10.380 -4.895 5.540 1.00 79.06 102 GLU A N 1
ATOM 826 C CA . GLU A 1 102 ? -9.868 -5.471 6.793 1.00 79.06 102 GLU A CA 1
ATOM 827 C C . GLU A 1 102 ? -8.394 -5.160 6.955 1.00 79.06 102 GLU A C 1
ATOM 829 O O . GLU A 1 102 ? -7.975 -4.655 7.994 1.00 79.06 102 GLU A O 1
ATOM 834 N N . VAL A 1 103 ? -7.610 -5.396 5.900 1.00 78.62 103 VAL A N 1
ATOM 835 C CA . VAL A 1 103 ? -6.175 -5.122 5.960 1.00 78.62 103 VAL A CA 1
ATOM 836 C C . VAL A 1 103 ? -5.913 -3.629 6.102 1.00 78.62 103 VAL A C 1
ATOM 838 O O . VAL A 1 103 ? -5.002 -3.240 6.823 1.00 78.62 103 VAL A O 1
ATOM 841 N N . ALA A 1 104 ? -6.698 -2.775 5.448 1.00 78.81 104 ALA A N 1
ATOM 842 C CA . ALA A 1 104 ? -6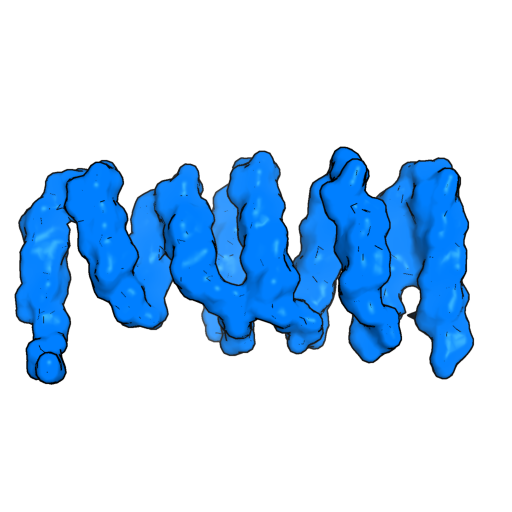.539 -1.334 5.591 1.00 78.81 104 ALA A CA 1
ATOM 843 C C . ALA A 1 104 ? -6.871 -0.852 7.014 1.00 78.81 104 ALA A C 1
ATOM 845 O O . ALA A 1 104 ? -6.129 -0.031 7.553 1.00 78.81 104 ALA A O 1
ATOM 846 N N . VAL A 1 105 ? -7.923 -1.389 7.644 1.00 83.25 105 VAL A N 1
ATOM 847 C CA . VAL A 1 105 ? -8.266 -1.082 9.042 1.00 83.25 105 VAL A CA 1
ATOM 848 C C . VAL A 1 105 ? -7.177 -1.585 9.989 1.00 83.25 105 VAL A C 1
ATOM 850 O O . VAL A 1 105 ? -6.722 -0.817 10.835 1.00 83.25 105 VAL A O 1
ATOM 853 N N . ASP A 1 106 ? -6.701 -2.819 9.815 1.00 82.62 106 ASP A N 1
ATOM 854 C CA . ASP A 1 106 ? -5.622 -3.391 10.627 1.00 82.62 106 ASP A CA 1
ATOM 855 C C . ASP A 1 106 ? -4.321 -2.586 10.487 1.00 82.62 106 ASP A C 1
ATOM 857 O O . ASP A 1 106 ? -3.700 -2.191 11.474 1.00 82.62 106 ASP A O 1
ATOM 861 N N . VAL A 1 107 ? -3.940 -2.233 9.260 1.00 78.50 107 VAL A N 1
ATOM 862 C CA . VAL A 1 107 ? -2.774 -1.387 8.988 1.00 78.50 107 VAL A CA 1
ATOM 863 C C . VAL A 1 107 ? -2.925 -0.007 9.633 1.00 78.50 107 VAL A C 1
ATOM 865 O O . VAL A 1 107 ? -1.983 0.473 10.266 1.00 78.50 107 VAL A O 1
ATOM 868 N N . CYS A 1 108 ? -4.095 0.626 9.516 1.00 80.44 108 CYS A N 1
ATOM 869 C CA . CYS A 1 108 ? -4.361 1.905 10.166 1.00 80.44 108 CYS A CA 1
ATOM 870 C C . CYS A 1 108 ? -4.307 1.796 11.688 1.00 80.44 108 CYS A C 1
ATOM 872 O O . CYS A 1 108 ? -3.762 2.697 12.315 1.00 80.44 108 CYS A O 1
ATOM 874 N N . ARG A 1 109 ? -4.789 0.698 12.286 1.00 84.12 109 ARG A N 1
ATOM 875 C CA . ARG A 1 109 ? -4.794 0.480 13.744 1.00 84.12 109 ARG A CA 1
ATOM 876 C C . ARG A 1 109 ? -3.391 0.599 14.344 1.00 84.12 109 ARG A C 1
ATOM 878 O O . ARG A 1 109 ? -3.225 1.196 15.402 1.00 84.12 109 ARG A O 1
ATOM 885 N N . HIS A 1 110 ? -2.375 0.111 13.630 1.00 79.00 110 HIS A N 1
ATOM 886 C CA . HIS A 1 110 ? -0.968 0.181 14.045 1.00 79.00 110 HIS A CA 1
ATOM 887 C C . HIS A 1 110 ? -0.346 1.582 13.937 1.00 79.00 110 HIS A C 1
ATOM 889 O O . HIS A 1 110 ? 0.704 1.834 14.526 1.00 79.00 110 HIS A O 1
ATOM 895 N N . VAL A 1 111 ? -0.959 2.478 13.165 1.00 76.81 111 VAL A N 1
ATOM 896 C CA . VAL A 1 111 ? -0.454 3.832 12.907 1.00 76.81 111 VAL A CA 1
ATOM 897 C C . VAL A 1 111 ? -1.226 4.869 13.723 1.00 76.81 111 VAL A C 1
ATOM 899 O O . VAL A 1 111 ? -0.633 5.721 14.378 1.00 76.81 111 VAL A O 1
ATOM 902 N N . SER A 1 112 ? -2.553 4.800 13.669 1.00 81.31 112 SER A N 1
ATOM 903 C CA . SER A 1 112 ? -3.494 5.730 14.280 1.00 81.31 112 SER A CA 1
ATOM 904 C C . SER A 1 112 ? -4.842 5.035 14.473 1.00 81.31 112 SER A C 1
ATOM 906 O O . SER A 1 112 ? -5.562 4.745 13.513 1.00 81.31 112 SER A O 1
ATOM 908 N N . ALA A 1 113 ? -5.214 4.806 15.734 1.00 82.75 113 ALA A N 1
ATOM 909 C CA . ALA A 1 113 ? -6.509 4.223 16.074 1.00 82.75 113 ALA A CA 1
ATOM 910 C C . ALA A 1 113 ? -7.684 5.091 15.582 1.00 82.75 113 ALA A C 1
ATOM 912 O O . ALA A 1 113 ? -8.732 4.561 15.231 1.00 82.75 113 ALA A O 1
ATOM 913 N N . GLU A 1 114 ? -7.516 6.415 15.512 1.00 82.50 114 GLU A N 1
ATOM 914 C CA . GLU A 1 114 ? -8.549 7.333 15.011 1.00 82.50 114 GLU A CA 1
ATOM 915 C C . GLU A 1 114 ? -8.821 7.134 13.515 1.00 82.50 114 GLU A C 1
ATOM 917 O O . GLU A 1 114 ? -9.978 7.081 13.095 1.00 82.50 114 GLU A O 1
ATOM 922 N N . ASP A 1 115 ? -7.767 6.970 12.709 1.00 81.38 115 ASP A N 1
ATOM 923 C CA . ASP A 1 115 ? -7.911 6.742 11.268 1.00 81.38 115 ASP A CA 1
ATOM 924 C C . ASP A 1 115 ? -8.519 5.358 10.985 1.00 81.38 115 ASP A C 1
ATOM 926 O O . ASP A 1 115 ? -9.338 5.214 10.075 1.00 81.38 115 ASP A O 1
ATOM 930 N N . ALA A 1 116 ? -8.177 4.355 11.801 1.00 84.69 116 ALA A N 1
ATOM 931 C CA . ALA A 1 116 ? -8.753 3.015 11.723 1.00 84.69 116 ALA A CA 1
ATOM 932 C C . ALA A 1 116 ? -10.257 3.009 12.045 1.00 84.69 116 ALA A C 1
ATOM 934 O O . ALA A 1 116 ? -11.028 2.362 11.337 1.00 84.69 116 ALA A O 1
ATOM 935 N N . LEU A 1 117 ? -10.688 3.774 13.058 1.00 86.12 117 LEU A N 1
ATOM 936 C CA . LEU A 1 117 ? -12.107 3.937 13.394 1.00 86.12 117 LEU A CA 1
ATOM 937 C C . LEU A 1 117 ? -12.886 4.607 12.266 1.00 86.12 117 LEU A C 1
ATOM 939 O O . LEU A 1 117 ? -13.944 4.109 11.886 1.00 86.12 117 LEU A O 1
ATOM 943 N N . LEU A 1 118 ? -12.350 5.693 11.697 1.00 82.69 118 LEU A N 1
ATOM 944 C CA . LEU A 1 118 ? -13.001 6.388 10.586 1.00 82.69 118 LEU A CA 1
ATOM 945 C C . LEU A 1 118 ? -13.172 5.462 9.376 1.00 82.69 118 LEU A C 1
ATOM 947 O O . LEU A 1 118 ? -14.205 5.491 8.706 1.00 82.69 118 LEU A O 1
ATOM 951 N N . LEU A 1 119 ? -12.162 4.636 9.090 1.00 81.94 119 LEU A N 1
ATOM 952 C CA . LEU A 1 119 ? -12.222 3.680 7.993 1.00 81.94 119 LEU A CA 1
ATOM 953 C C . LEU A 1 119 ? -13.242 2.566 8.262 1.00 81.94 119 LEU A C 1
ATOM 955 O O . LEU A 1 119 ? -14.046 2.253 7.384 1.00 81.94 119 LEU A O 1
ATOM 959 N N . ALA A 1 120 ? -13.240 2.006 9.473 1.00 86.19 120 ALA A N 1
ATOM 960 C CA . ALA A 1 120 ? -14.178 0.964 9.873 1.00 86.19 120 ALA A CA 1
ATOM 961 C C . ALA A 1 120 ? -15.633 1.460 9.814 1.00 86.19 120 ALA A C 1
ATOM 963 O O . ALA A 1 120 ? -16.487 0.789 9.237 1.00 86.19 120 ALA A O 1
ATOM 964 N N . GLU A 1 121 ? -15.904 2.666 10.319 1.00 83.62 121 GLU A N 1
ATOM 965 C CA . GLU A 1 121 ? -17.231 3.287 10.270 1.00 83.62 121 GLU A CA 1
ATOM 966 C C . GLU A 1 121 ? -17.672 3.569 8.827 1.00 83.62 121 GLU A C 1
ATOM 968 O O . GLU A 1 121 ? -18.781 3.205 8.436 1.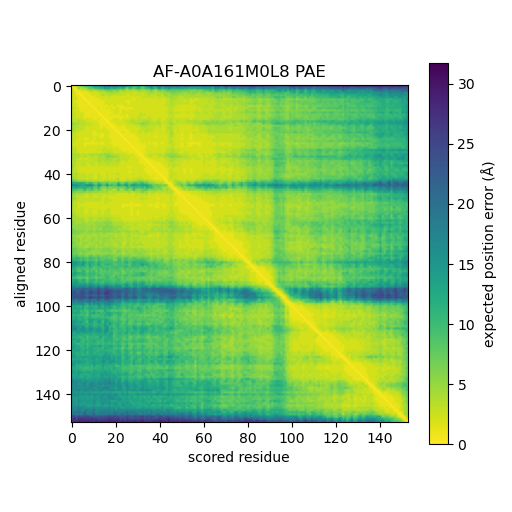00 83.62 121 GLU A O 1
ATOM 973 N N . LYS A 1 122 ? -16.788 4.146 8.000 1.00 81.94 122 LYS A N 1
ATOM 974 C CA . LYS A 1 122 ? -17.087 4.483 6.598 1.00 81.94 122 LYS A CA 1
ATOM 975 C C . LYS A 1 122 ? -17.438 3.258 5.748 1.00 81.94 122 LYS A C 1
ATOM 977 O O . LYS A 1 122 ? -18.243 3.378 4.829 1.00 81.94 122 LYS A O 1
ATOM 982 N N . HIS A 1 123 ? -16.821 2.110 6.022 1.00 80.50 123 HIS A N 1
ATOM 983 C CA . HIS A 1 123 ? -17.034 0.871 5.269 1.00 80.50 123 HIS A CA 1
ATOM 984 C C . HIS A 1 123 ? -17.979 -0.124 5.971 1.00 80.50 123 HIS A C 1
ATOM 986 O O . HIS A 1 123 ? -18.084 -1.265 5.527 1.00 80.50 123 HIS A O 1
ATOM 992 N N . GLY A 1 124 ? -18.661 0.278 7.052 1.00 80.94 124 GLY A N 1
ATOM 993 C CA . GLY A 1 124 ? -19.632 -0.576 7.754 1.00 80.94 124 GLY A CA 1
ATOM 994 C C . GLY A 1 124 ? -19.016 -1.781 8.475 1.00 80.94 124 GLY A C 1
ATOM 995 O O . GLY A 1 124 ? -19.692 -2.774 8.732 1.00 80.94 124 GLY A O 1
ATOM 996 N N . ARG A 1 125 ? -17.721 -1.727 8.804 1.00 85.06 125 ARG A N 1
ATOM 997 C CA . ARG A 1 125 ? -17.008 -2.772 9.555 1.00 85.06 125 ARG A CA 1
ATOM 998 C C . ARG A 1 125 ? -17.179 -2.562 11.055 1.00 85.06 125 ARG A C 1
ATOM 1000 O O . ARG A 1 125 ? -16.262 -2.142 11.761 1.00 85.06 125 ARG A O 1
ATOM 1007 N N . HIS A 1 126 ? -18.396 -2.819 11.528 1.00 86.81 126 HIS A N 1
ATOM 1008 C CA . HIS A 1 126 ? -18.784 -2.631 12.928 1.00 86.81 126 HIS A CA 1
ATOM 1009 C C . HIS A 1 126 ? -17.990 -3.530 13.886 1.00 86.81 126 HIS A C 1
ATOM 1011 O O . HIS A 1 126 ? -17.652 -3.105 14.988 1.00 86.81 126 HIS A O 1
ATOM 1017 N N . ASP A 1 127 ? -17.656 -4.743 13.442 1.00 86.50 127 ASP A N 1
ATOM 1018 C CA . ASP A 1 127 ? -16.798 -5.698 14.145 1.00 86.50 127 ASP A CA 1
ATOM 1019 C C . ASP A 1 127 ? -15.455 -5.064 14.528 1.00 86.50 127 ASP A C 1
ATOM 1021 O O . ASP A 1 127 ? -15.115 -4.973 15.707 1.00 86.50 127 ASP A O 1
ATOM 1025 N N . TRP A 1 128 ? -14.745 -4.523 13.540 1.00 86.88 128 TRP A N 1
ATOM 1026 C CA . TRP A 1 128 ? -13.457 -3.874 13.753 1.00 86.88 128 TRP A CA 1
ATOM 1027 C C . TRP A 1 128 ? -13.570 -2.570 14.538 1.00 86.88 128 TRP A C 1
ATOM 1029 O O . TRP A 1 128 ? -12.732 -2.306 15.401 1.00 86.88 128 TRP A O 1
ATOM 1039 N N . TYR A 1 129 ? -14.607 -1.766 14.280 1.00 86.88 129 TYR A N 1
ATOM 1040 C CA . TYR A 1 129 ? -14.844 -0.526 15.022 1.00 86.88 129 TYR A CA 1
A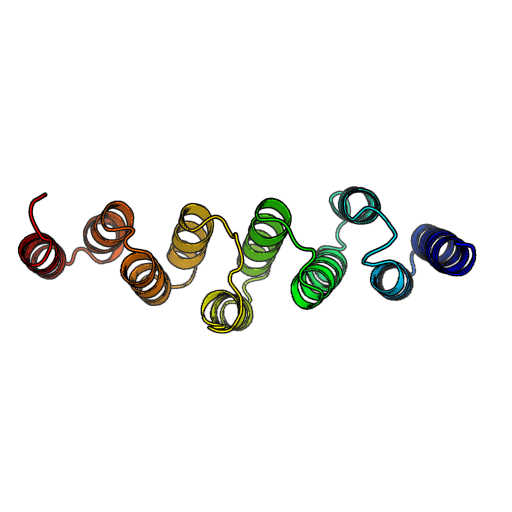TOM 1041 C C . TYR A 1 129 ? -14.952 -0.792 16.533 1.00 86.88 129 TYR A C 1
ATOM 1043 O O . TYR A 1 129 ? -14.324 -0.106 17.345 1.00 86.88 129 TYR A O 1
ATOM 1051 N N . LEU A 1 130 ? -15.706 -1.827 16.915 1.00 87.94 130 LEU A N 1
ATOM 1052 C CA . LEU A 1 130 ? -15.876 -2.218 18.312 1.00 87.94 130 LEU A CA 1
ATOM 1053 C C . LEU A 1 130 ? -14.594 -2.787 18.908 1.00 87.94 130 LEU A C 1
ATOM 1055 O O . LEU A 1 130 ? -14.233 -2.405 20.021 1.00 87.94 130 LEU A O 1
ATOM 1059 N N . THR A 1 131 ? -13.878 -3.638 18.170 1.00 87.56 131 THR A N 1
ATOM 1060 C CA . THR A 1 131 ? -12.578 -4.160 18.602 1.00 87.56 131 THR A CA 1
ATOM 1061 C C . THR A 1 131 ? -11.602 -3.025 18.915 1.00 87.56 131 THR A C 1
ATOM 1063 O O . THR A 1 131 ? -11.021 -3.012 19.996 1.00 87.56 131 THR A O 1
ATOM 1066 N N . ILE A 1 132 ? -11.479 -2.020 18.043 1.00 87.12 132 ILE A N 1
ATOM 1067 C CA . ILE A 1 132 ? -10.576 -0.877 18.261 1.00 87.12 132 ILE A CA 1
ATOM 1068 C C . ILE A 1 132 ? -11.019 -0.041 19.476 1.00 87.12 132 ILE A C 1
ATOM 1070 O O . ILE A 1 132 ? -10.198 0.314 20.326 1.00 87.12 132 ILE A O 1
ATOM 1074 N N . 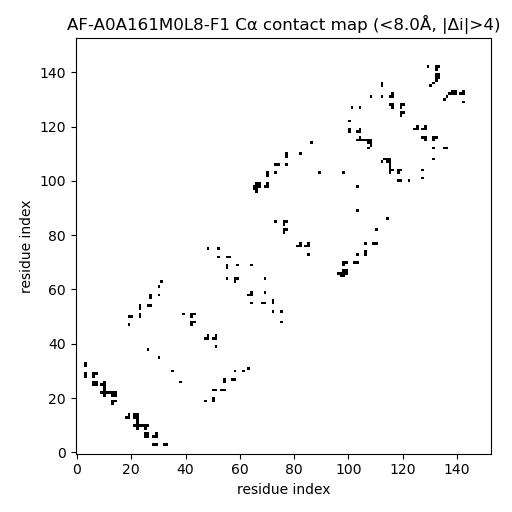GLN A 1 133 ? -12.317 0.248 19.617 1.00 86.50 133 GLN A N 1
ATOM 1075 C CA . GLN A 1 133 ? -12.829 1.024 20.756 1.00 86.50 133 GLN A CA 1
ATOM 1076 C C . GLN A 1 133 ? -12.631 0.317 22.107 1.00 86.50 133 GLN A C 1
ATOM 1078 O O . GLN A 1 133 ? -12.325 0.962 23.116 1.00 86.50 133 GLN A O 1
ATOM 1083 N N . ILE A 1 134 ? -12.809 -1.005 22.142 1.00 87.44 134 ILE A N 1
ATOM 1084 C CA . ILE A 1 134 ? -12.757 -1.811 23.367 1.00 87.44 134 ILE A CA 1
ATOM 1085 C C . ILE A 1 134 ? -11.314 -2.163 23.734 1.00 87.44 134 ILE A C 1
ATOM 1087 O O . ILE A 1 134 ? -10.916 -1.964 24.883 1.00 87.44 134 ILE A O 1
ATOM 1091 N N . GLU A 1 135 ? -10.534 -2.679 22.785 1.00 85.81 135 GLU A N 1
ATOM 1092 C CA . GLU A 1 135 ? -9.191 -3.202 23.052 1.00 85.81 135 GLU A CA 1
ATOM 1093 C C . GLU A 1 135 ? -8.133 -2.096 23.095 1.00 85.81 135 GLU A C 1
ATOM 1095 O O . GLU A 1 135 ? -7.309 -2.087 24.013 1.00 85.81 135 GLU A O 1
ATOM 1100 N N . ASP A 1 136 ? -8.177 -1.142 22.157 1.00 84.44 136 ASP A N 1
ATOM 1101 C CA . ASP A 1 136 ? -7.127 -0.121 22.041 1.00 84.44 136 ASP A CA 1
ATOM 1102 C C . ASP A 1 136 ? -7.439 1.105 22.892 1.00 84.44 136 ASP A C 1
ATOM 1104 O O . ASP A 1 136 ? -6.608 1.550 23.685 1.00 84.44 136 ASP A O 1
ATOM 1108 N N . GLN A 1 137 ? -8.646 1.663 22.741 1.00 83.94 137 GLN A N 1
ATOM 1109 C CA . GLN A 1 137 ? -9.013 2.919 23.404 1.00 83.94 137 GLN A CA 1
ATOM 1110 C C . GLN A 1 137 ? -9.648 2.715 24.787 1.00 83.94 137 GLN A C 1
ATOM 1112 O O . GLN A 1 137 ? -9.713 3.660 25.575 1.00 83.94 137 GLN A O 1
ATOM 1117 N N . LYS A 1 138 ? -10.106 1.494 25.106 1.00 85.56 138 LYS A N 1
ATOM 1118 C CA . LYS A 1 138 ? -10.838 1.151 26.344 1.00 85.56 138 LYS A CA 1
ATOM 1119 C C . LYS A 1 138 ? -12.056 2.046 26.600 1.00 85.56 138 LYS A C 1
ATOM 1121 O O . LYS A 1 138 ? -12.447 2.283 27.747 1.00 85.56 138 LYS A O 1
ATOM 1126 N N . LYS A 1 139 ? -12.683 2.550 25.537 1.00 87.38 139 LYS A N 1
ATOM 1127 C CA . LYS A 1 139 ? -13.852 3.429 25.613 1.00 87.38 139 LYS A CA 1
ATOM 1128 C C . LYS A 1 139 ? -15.134 2.620 25.503 1.00 87.38 139 LYS A C 1
ATOM 1130 O O . LYS A 1 139 ? -15.910 2.723 24.557 1.00 87.38 139 LYS A O 1
ATOM 1135 N N . TYR A 1 140 ? -15.391 1.831 26.538 1.00 85.75 140 TYR A N 1
ATOM 1136 C CA . TYR A 1 140 ? -16.536 0.919 26.576 1.00 85.75 140 TYR A CA 1
ATOM 1137 C C . TYR A 1 140 ? -17.891 1.632 26.437 1.00 85.75 140 TYR A C 1
ATOM 1139 O O . TYR A 1 140 ? -18.821 1.069 25.874 1.00 85.75 140 TYR A O 1
ATOM 1147 N N . LYS A 1 141 ? -18.006 2.881 26.914 1.00 85.88 141 LYS A N 1
ATOM 1148 C CA . LYS A 1 141 ? -19.238 3.675 26.774 1.00 85.88 141 LYS A CA 1
ATOM 1149 C C . LYS A 1 141 ? -19.535 4.025 25.317 1.00 85.88 141 LYS A C 1
ATOM 1151 O O . LYS A 1 141 ? -20.645 3.798 24.864 1.00 85.88 141 LYS A O 1
ATOM 1156 N N . GLU A 1 142 ? -18.533 4.507 24.584 1.00 84.62 142 GLU A N 1
ATOM 1157 C CA . GLU A 1 142 ? -18.682 4.842 23.163 1.00 84.62 142 GLU A CA 1
ATOM 1158 C C . GLU A 1 142 ? -18.976 3.593 22.324 1.00 84.62 142 GLU A C 1
ATOM 1160 O O . GLU A 1 142 ? -19.776 3.655 21.396 1.00 84.62 142 GLU A O 1
ATOM 1165 N N . ALA A 1 143 ? -18.383 2.447 22.677 1.00 86.44 143 ALA A N 1
ATOM 1166 C CA . ALA A 1 143 ? -18.690 1.169 22.037 1.00 86.44 143 ALA A CA 1
ATOM 1167 C C . ALA A 1 143 ? -20.158 0.755 22.246 1.00 86.44 143 ALA A C 1
ATOM 1169 O O . ALA A 1 143 ? -20.824 0.352 21.295 1.00 86.44 143 ALA A O 1
ATOM 1170 N N . LEU A 1 144 ? -20.686 0.894 23.467 1.00 86.19 144 LEU A N 1
ATOM 1171 C CA . LEU A 1 144 ? -22.092 0.604 23.768 1.00 86.19 144 LEU A CA 1
ATOM 1172 C C . LEU A 1 144 ? -23.044 1.569 23.053 1.00 86.19 144 LEU A C 1
ATOM 1174 O O . LEU A 1 144 ? -24.028 1.121 22.468 1.00 86.19 144 LEU A O 1
ATOM 1178 N N . ASP A 1 145 ? -22.731 2.866 23.052 1.00 87.88 145 ASP A N 1
ATOM 1179 C CA . ASP A 1 145 ? -23.513 3.878 22.334 1.00 87.88 145 ASP A CA 1
ATOM 1180 C C . ASP A 1 145 ? -23.508 3.629 20.821 1.00 87.88 145 ASP A C 1
ATOM 1182 O O . ASP A 1 145 ? -24.498 3.900 20.145 1.00 87.88 145 ASP A O 1
ATOM 1186 N N . TYR A 1 146 ? -22.401 3.115 20.278 1.00 85.25 146 TYR A N 1
ATOM 1187 C CA . TYR A 1 146 ? -22.308 2.734 18.874 1.00 85.25 146 TYR A CA 1
ATOM 1188 C C . TYR A 1 146 ? -23.182 1.518 18.562 1.00 85.25 146 TYR A C 1
ATOM 1190 O O . TYR A 1 146 ? -23.997 1.596 17.650 1.00 85.25 146 TYR A O 1
ATOM 1198 N N . ILE A 1 147 ? -23.090 0.439 19.352 1.00 85.62 147 ILE A N 1
ATOM 1199 C CA . ILE A 1 147 ? -23.952 -0.750 19.198 1.00 85.62 147 ILE A CA 1
ATOM 1200 C C . ILE A 1 147 ? -25.429 -0.361 19.277 1.00 85.62 147 ILE A C 1
ATOM 1202 O O . ILE A 1 147 ? -26.227 -0.833 18.477 1.00 85.62 147 ILE A O 1
ATOM 1206 N N . ALA A 1 148 ? -25.793 0.527 20.205 1.00 85.69 148 ALA A N 1
ATOM 1207 C CA . ALA A 1 148 ? -27.170 0.981 20.375 1.00 85.69 148 ALA A CA 1
ATOM 1208 C C . ALA A 1 148 ? -27.725 1.754 19.163 1.00 85.69 148 ALA A C 1
ATOM 1210 O O . ALA A 1 148 ? -28.942 1.870 19.029 1.00 85.69 148 ALA A O 1
ATOM 1211 N N . LYS A 1 149 ? -26.857 2.303 18.304 1.00 84.94 149 LYS A N 1
ATOM 1212 C CA . LYS A 1 149 ? -27.239 2.992 17.061 1.00 84.94 149 LYS A CA 1
ATOM 1213 C C . LYS A 1 149 ? -27.320 2.062 15.854 1.00 84.94 149 LYS A C 1
ATOM 1215 O O . LYS A 1 149 ? -27.850 2.488 14.831 1.00 84.94 149 LYS A O 1
ATOM 1220 N N . LEU A 1 150 ? -26.764 0.854 15.937 1.00 84.19 150 LEU A N 1
ATOM 1221 C CA . LEU A 1 150 ? -26.841 -0.109 14.844 1.00 84.19 150 LEU A CA 1
ATOM 1222 C C . LEU A 1 150 ? -28.277 -0.625 14.737 1.00 84.19 150 LEU A C 1
ATOM 1224 O O . LEU A 1 150 ? -28.906 -0.953 15.745 1.00 84.19 150 LEU A O 1
ATOM 1228 N N . GLU A 1 151 ? -28.801 -0.672 13.515 1.00 76.56 151 GLU A N 1
ATOM 1229 C CA . GLU A 1 151 ? -30.106 -1.275 13.265 1.00 76.56 151 GLU A CA 1
ATOM 1230 C C . GLU A 1 151 ? -30.010 -2.789 13.490 1.00 76.56 151 GLU A C 1
ATOM 1232 O O . GLU A 1 151 ? -29.049 -3.437 13.072 1.00 76.56 151 GLU A O 1
ATOM 1237 N N . PHE A 1 152 ? -30.996 -3.343 14.197 1.00 66.94 152 PHE A N 1
ATOM 1238 C CA . PHE A 1 152 ? -31.181 -4.786 14.271 1.00 66.94 152 PHE A CA 1
ATOM 1239 C C . PHE A 1 152 ? -31.857 -5.231 12.976 1.00 66.94 152 PHE A C 1
ATOM 1241 O O . PHE A 1 152 ? -33.032 -4.922 12.776 1.00 66.94 152 PHE A O 1
ATOM 1248 N N . ASP A 1 153 ? -31.107 -5.927 12.127 1.00 49.09 153 ASP A N 1
ATOM 1249 C CA . ASP A 1 153 ? -31.648 -6.748 11.036 1.00 49.09 153 ASP A CA 1
ATOM 1250 C C . ASP A 1 153 ? -31.919 -8.173 11.557 1.00 49.09 153 ASP A C 1
ATOM 1252 O O . ASP A 1 153 ? -31.016 -8.743 12.224 1.00 49.09 153 ASP A O 1
#

Secondary structure (DSSP, 8-state):
-HHHHHHHHHHHHHHHTT-HHHHHHHHHTTTTTS-HHHHHHHHHTSS-HHHHHHHHHHHHHTT---HHHHHHHHHHHHHTT-HHHHHHHHH-TT------HHHHHHHHHTT-HHHHHHHHHHTT-HHHHHHIIIIIS--HHHHHHHHHHS---